Protein AF-A0A8J2LJ62-F1 (afdb_monomer)

pLDDT: mean 84.93, std 7.23, range [43.38, 92.38]

Solvent-accessible surface area (backbone atoms only — not comparable to full-atom values): 8070 Å² total; per-residue (Å²): 114,57,68,67,51,49,54,54,43,38,66,66,48,70,68,32,85,89,56,52,46,40,56,44,37,53,52,51,59,71,72,41,62,69,69,60,31,58,71,46,62,83,57,65,94,42,42,85,41,28,64,56,55,51,48,56,49,40,68,71,67,59,45,60,66,59,58,50,46,51,38,50,46,56,56,73,67,54,74,71,33,58,77,90,35,70,64,50,53,49,53,51,52,54,51,44,51,52,33,48,51,52,39,41,76,68,76,41,72,56,78,85,39,46,70,59,53,52,53,55,52,51,72,28,41,35,73,66,53,45,52,53,50,54,53,63,53,62,79,72,114

Organism: NCBI:txid39272

Radius of gyration: 22.3 Å; Cα contacts (8 Å, |Δi|>4): 87; chains: 1; bounding box: 47×21×65 Å

Mean predicted aligned error: 9.35 Å

Foldseek 3Di:
DVVVVVVVLCVPQVPDPVDQLLRSQVVCLVVDDDPLVVQCVPPDSDSVCSVVSVVSCCVVPVPLVVVLVVLVCQLLPQAADEPVDPPSVVVNVVSLVVSLVSCVVSVHDCVVCVVVSVVSSLVSYDPVVNVVVVVVVVVVD

Structure (mmCIF, N/CA/C/O backbone):
data_AF-A0A8J2LJ62-F1
#
_entry.id   AF-A0A8J2LJ62-F1
#
loop_
_atom_site.group_PDB
_atom_site.id
_atom_site.type_symbol
_atom_site.label_atom_id
_atom_site.label_alt_id
_atom_site.label_comp_id
_atom_site.label_asym_id
_atom_site.label_entity_id
_atom_site.label_seq_id
_atom_site.pdbx_PDB_ins_code
_atom_site.Cartn_x
_atom_site.Cartn_y
_atom_site.Cartn_z
_atom_site.occupancy
_atom_site.B_iso_or_equiv
_atom_site.auth_seq_id
_atom_site.auth_comp_id
_atom_site.auth_asym_id
_atom_site.auth_atom_id
_atom_site.pdbx_PDB_model_num
ATOM 1 N N . GLU A 1 1 ? -0.114 -0.479 7.230 1.00 68.56 1 GLU A N 1
ATOM 2 C CA . GLU A 1 1 ? -0.683 -1.419 8.227 1.00 68.56 1 GLU A CA 1
ATOM 3 C C . GLU A 1 1 ? -2.072 -1.022 8.741 1.00 68.56 1 GLU A C 1
ATOM 5 O O . GLU A 1 1 ? -2.816 -1.910 9.135 1.00 68.56 1 GLU A O 1
ATOM 10 N N . TRP A 1 2 ? -2.465 0.263 8.688 1.00 81.56 2 TRP A N 1
ATOM 11 C CA . TRP A 1 2 ? -3.796 0.721 9.124 1.00 81.56 2 TRP A CA 1
ATOM 12 C C . TRP A 1 2 ? -4.968 -0.021 8.468 1.00 81.56 2 TRP A C 1
ATOM 14 O O . TRP A 1 2 ? -5.829 -0.510 9.184 1.00 81.56 2 TRP A O 1
ATOM 24 N N . LEU A 1 3 ? -4.980 -0.150 7.135 1.00 76.94 3 LEU A N 1
ATOM 25 C CA . LEU A 1 3 ? -6.083 -0.787 6.397 1.00 76.94 3 LEU A CA 1
ATOM 26 C C . LEU A 1 3 ? -6.383 -2.204 6.910 1.00 76.94 3 LEU A C 1
ATOM 28 O O . LEU A 1 3 ? -7.507 -2.497 7.300 1.00 76.94 3 LEU A O 1
ATOM 32 N N . SER A 1 4 ? -5.358 -3.057 7.008 1.00 82.19 4 SER A N 1
ATOM 33 C CA . SER A 1 4 ? -5.515 -4.431 7.500 1.00 82.19 4 SER A CA 1
ATOM 34 C C . SER A 1 4 ? -5.963 -4.486 8.963 1.00 82.19 4 SER A C 1
ATOM 36 O O . SER A 1 4 ? -6.797 -5.316 9.317 1.00 82.19 4 SER A O 1
ATOM 38 N N . PHE A 1 5 ? -5.434 -3.602 9.817 1.00 87.00 5 PHE A N 1
ATOM 39 C CA . PHE A 1 5 ? -5.887 -3.482 11.204 1.00 87.00 5 PHE A CA 1
ATOM 40 C C . PHE A 1 5 ? -7.361 -3.073 11.274 1.00 87.00 5 PHE A C 1
ATOM 42 O O . PHE A 1 5 ? -8.141 -3.712 11.977 1.00 87.00 5 PHE A O 1
ATOM 49 N N . TYR A 1 6 ? -7.736 -2.025 10.544 1.00 86.56 6 TYR A N 1
ATOM 50 C CA . TYR A 1 6 ? -9.070 -1.448 10.572 1.00 86.56 6 TYR A CA 1
ATOM 51 C C . TYR A 1 6 ? -10.113 -2.427 10.028 1.00 86.56 6 TYR A C 1
ATOM 53 O O . TYR A 1 6 ? -11.148 -2.596 10.663 1.00 86.56 6 TYR A O 1
ATOM 61 N N . ASP A 1 7 ? -9.824 -3.156 8.947 1.00 84.38 7 ASP A N 1
ATOM 62 C CA . ASP A 1 7 ? -10.725 -4.188 8.417 1.00 84.38 7 ASP A CA 1
ATOM 63 C C . ASP A 1 7 ? -10.960 -5.319 9.427 1.00 84.38 7 ASP A C 1
ATOM 65 O O . ASP A 1 7 ? -12.105 -5.701 9.697 1.00 84.38 7 ASP A O 1
ATOM 69 N N . LEU A 1 8 ? -9.890 -5.820 10.054 1.00 87.19 8 LEU A N 1
ATOM 70 C CA . LEU A 1 8 ? -9.992 -6.850 11.091 1.00 87.19 8 LEU A CA 1
ATOM 71 C C . LEU A 1 8 ? -10.733 -6.337 12.329 1.00 87.19 8 LEU A C 1
ATOM 73 O O . LEU A 1 8 ? -11.586 -7.038 12.877 1.00 87.19 8 LEU A O 1
ATOM 77 N N . PHE A 1 9 ? -10.438 -5.116 12.771 1.00 90.06 9 PHE A N 1
ATOM 78 C CA . PHE A 1 9 ? -11.117 -4.484 13.897 1.00 90.06 9 PHE A CA 1
ATOM 79 C C . PHE A 1 9 ? -12.601 -4.261 13.589 1.00 90.06 9 PHE A C 1
ATOM 81 O O . PHE A 1 9 ? -13.467 -4.520 14.430 1.00 90.06 9 PHE A O 1
ATOM 88 N N . LYS A 1 10 ? -12.921 -3.843 12.362 1.00 88.19 10 LYS A N 1
ATOM 89 C CA . LYS A 1 10 ? -14.287 -3.596 11.918 1.00 88.19 10 LYS A CA 1
ATOM 90 C C . LYS A 1 10 ? -15.109 -4.881 11.907 1.00 88.19 10 LYS A C 1
ATOM 92 O O . LYS A 1 10 ? -16.217 -4.895 12.442 1.00 88.19 10 LYS A O 1
ATOM 97 N N . ALA A 1 11 ? -14.549 -5.962 11.367 1.00 88.38 11 ALA A N 1
ATOM 98 C CA . ALA A 1 11 ? -15.205 -7.264 11.312 1.00 88.38 11 ALA A CA 1
ATOM 99 C C . ALA A 1 11 ? -15.424 -7.881 12.706 1.00 88.38 11 ALA A C 1
ATOM 101 O O . ALA A 1 11 ? -16.494 -8.425 12.975 1.00 88.38 11 ALA A O 1
ATOM 102 N N . ASN A 1 12 ? -14.437 -7.777 13.603 1.00 88.69 12 ASN A N 1
ATOM 103 C CA . ASN A 1 12 ? -14.467 -8.475 14.894 1.00 88.69 12 ASN A CA 1
ATOM 104 C C . ASN A 1 12 ? -15.104 -7.667 16.036 1.00 88.69 12 ASN A C 1
ATOM 106 O O . ASN A 1 12 ? -15.752 -8.245 16.913 1.00 88.69 12 ASN A O 1
ATOM 110 N N . ILE A 1 13 ? -14.916 -6.344 16.051 1.00 91.38 13 ILE A N 1
ATOM 111 C CA . ILE A 1 13 ? -15.290 -5.473 17.176 1.00 91.38 13 ILE A CA 1
ATOM 112 C C . ILE A 1 13 ? -16.400 -4.500 16.777 1.00 91.38 13 ILE A C 1
ATOM 114 O O . ILE A 1 13 ? -17.446 -4.472 17.425 1.00 91.38 13 ILE A O 1
ATOM 118 N N . HIS A 1 14 ? -16.216 -3.726 15.703 1.00 87.44 14 HIS A N 1
ATOM 119 C CA . HIS A 1 14 ? -17.181 -2.687 15.314 1.00 87.44 14 HIS A CA 1
ATOM 120 C C . HIS A 1 14 ? -18.548 -3.273 14.922 1.00 87.44 14 HIS A C 1
ATOM 122 O O . HIS A 1 14 ? -19.580 -2.836 15.438 1.00 87.44 14 HIS A O 1
ATOM 128 N N . ALA A 1 15 ? -18.552 -4.299 14.060 1.00 88.31 15 ALA A N 1
ATOM 129 C CA . ALA A 1 15 ? -19.756 -4.976 13.570 1.00 88.31 15 ALA A CA 1
ATOM 130 C C . ALA A 1 15 ? -20.417 -5.895 14.615 1.00 88.31 15 ALA A C 1
ATOM 132 O O . ALA A 1 15 ? -21.538 -6.374 14.414 1.00 88.31 15 ALA A O 1
ATOM 133 N N . ASN A 1 16 ? -19.750 -6.143 15.745 1.00 89.88 16 ASN A N 1
ATOM 134 C CA . ASN A 1 16 ? -20.268 -7.007 16.790 1.00 89.88 16 ASN A CA 1
ATOM 135 C C . ASN A 1 16 ? -21.344 -6.283 17.614 1.00 89.88 16 ASN A C 1
ATOM 137 O O . ASN A 1 16 ? -21.053 -5.442 18.465 1.00 89.88 16 ASN A O 1
ATOM 141 N N . LYS A 1 17 ? -22.608 -6.654 17.382 1.00 88.12 17 LYS A N 1
ATOM 142 C CA . LYS A 1 17 ? -23.778 -6.100 18.086 1.00 88.12 17 LYS A CA 1
ATOM 143 C C . LYS A 1 17 ? -23.879 -6.514 19.560 1.00 88.12 17 LYS A C 1
ATOM 145 O O . LYS A 1 17 ? -24.718 -5.973 20.267 1.00 88.12 17 LYS A O 1
ATOM 150 N N . LYS A 1 18 ? -23.072 -7.480 20.018 1.00 90.38 18 LYS A N 1
ATOM 151 C CA . LYS A 1 18 ? -23.050 -7.920 21.424 1.00 90.38 18 LYS A CA 1
ATOM 152 C C . LYS A 1 18 ? -22.178 -7.034 22.316 1.00 90.38 18 LYS A C 1
ATOM 154 O O . LYS A 1 18 ? -22.221 -7.201 23.528 1.00 90.38 18 LYS A O 1
ATOM 159 N N . LEU A 1 19 ? -21.364 -6.156 21.727 1.00 88.88 19 LEU A N 1
ATOM 160 C CA . LEU A 1 19 ? -20.492 -5.242 22.459 1.00 88.88 19 LEU A CA 1
ATOM 161 C C . LEU A 1 19 ? -21.126 -3.857 22.533 1.00 88.88 19 LEU A C 1
ATOM 163 O O . LEU A 1 19 ? -21.561 -3.315 21.515 1.00 88.88 19 LEU A O 1
ATOM 167 N N . GLU A 1 20 ? -21.116 -3.274 23.725 1.00 89.56 20 GLU A N 1
ATOM 168 C CA . GLU A 1 20 ? -21.478 -1.872 23.916 1.00 89.56 20 GLU A CA 1
ATOM 169 C C . GLU A 1 20 ? -20.360 -0.949 23.424 1.00 89.56 20 GLU A C 1
ATOM 171 O O . GLU A 1 20 ? -19.179 -1.310 23.423 1.00 89.56 20 GLU A O 1
ATOM 176 N N . ASP A 1 21 ? -20.708 0.281 23.057 1.00 88.06 21 ASP A N 1
ATOM 177 C CA . ASP A 1 21 ? -19.745 1.244 22.516 1.00 88.06 21 ASP A CA 1
ATOM 178 C C . ASP A 1 21 ? -18.607 1.561 23.500 1.00 88.06 21 ASP A C 1
ATOM 180 O O . ASP A 1 21 ? -17.465 1.755 23.085 1.00 88.06 21 ASP A O 1
ATOM 184 N N . VAL A 1 22 ? -18.867 1.516 24.814 1.00 88.69 22 VAL A N 1
ATOM 185 C CA . VAL A 1 22 ? -17.816 1.701 25.830 1.00 88.69 22 VAL A CA 1
ATOM 186 C C . VAL A 1 22 ? -16.806 0.547 25.817 1.00 88.69 22 VAL A C 1
ATOM 188 O O . VAL A 1 22 ? -15.603 0.775 25.936 1.00 88.69 22 VAL A O 1
ATOM 191 N N . GLN A 1 23 ? -17.277 -0.685 25.593 1.00 88.12 23 GLN A N 1
ATOM 192 C CA . GLN A 1 23 ? -16.423 -1.867 25.480 1.00 88.12 23 GLN A CA 1
ATOM 193 C C . GLN A 1 23 ? -15.612 -1.800 24.186 1.00 88.12 23 GLN A C 1
ATOM 195 O O . GLN A 1 23 ? -14.402 -2.016 24.207 1.00 88.12 23 GLN A O 1
ATOM 200 N N . LYS A 1 24 ? -16.246 -1.425 23.066 1.00 90.62 24 LYS A N 1
ATOM 201 C CA . LYS A 1 24 ? -15.554 -1.225 21.783 1.00 90.62 24 LYS A CA 1
ATOM 202 C C . LYS A 1 24 ? -14.467 -0.157 21.884 1.00 90.62 24 LYS A C 1
ATOM 204 O O . LYS A 1 24 ? -13.382 -0.355 21.347 1.00 90.62 24 LYS A O 1
ATOM 209 N N . LEU A 1 25 ? -14.724 0.941 22.598 1.00 88.25 25 LEU A N 1
ATOM 210 C CA . LEU A 1 25 ? -13.738 1.997 22.830 1.00 88.25 25 LEU A CA 1
ATOM 211 C C . LEU A 1 25 ? -12.571 1.516 23.697 1.00 88.25 25 LEU A C 1
ATOM 213 O O . LEU A 1 25 ? -11.418 1.817 23.391 1.00 88.25 25 LEU A O 1
ATOM 217 N N . GLN A 1 26 ? -12.842 0.734 24.744 1.00 89.31 26 GLN A N 1
ATOM 218 C CA . GLN A 1 26 ? -11.786 0.132 25.556 1.00 89.31 26 GLN A CA 1
ATOM 219 C C . GLN A 1 26 ? -10.898 -0.803 24.718 1.00 89.31 26 GLN A C 1
ATOM 221 O O . GLN A 1 26 ? -9.674 -0.711 24.804 1.00 89.31 26 GLN A O 1
ATOM 226 N N . TYR A 1 27 ? -11.500 -1.642 23.867 1.00 90.19 27 TYR A N 1
ATOM 227 C CA . TYR A 1 27 ? -10.765 -2.487 22.920 1.00 90.19 27 TYR A CA 1
ATOM 228 C C . TYR A 1 27 ? -9.976 -1.671 21.894 1.00 90.19 27 TYR A C 1
ATOM 230 O O . TYR A 1 27 ? -8.838 -2.015 21.583 1.00 90.19 27 TYR A O 1
ATOM 238 N N . LEU A 1 28 ? -10.545 -0.583 21.372 1.00 89.69 28 LEU A N 1
ATOM 239 C CA . LEU A 1 28 ? -9.857 0.287 20.421 1.00 89.69 28 LEU A CA 1
ATOM 240 C C . LEU A 1 28 ? -8.590 0.879 21.047 1.00 89.69 28 LEU A C 1
ATOM 242 O O . LEU A 1 28 ? -7.514 0.758 20.468 1.00 89.69 28 LEU A O 1
ATOM 246 N N . LYS A 1 29 ? -8.696 1.446 22.258 1.00 88.81 29 LYS A N 1
ATOM 247 C CA . LYS A 1 29 ? -7.553 2.036 22.973 1.00 88.81 29 LYS A CA 1
ATOM 248 C C . LYS A 1 29 ? -6.485 1.005 23.338 1.00 88.81 29 LYS A C 1
ATOM 250 O O . LYS A 1 29 ? -5.312 1.347 23.300 1.00 88.81 29 LYS A O 1
ATOM 255 N N . SER A 1 30 ? -6.861 -0.233 23.668 1.00 89.25 30 SER A N 1
ATOM 256 C CA . SER A 1 30 ? -5.889 -1.292 23.983 1.00 89.25 30 SER A CA 1
ATOM 257 C C . SER A 1 30 ? -5.210 -1.892 22.749 1.00 89.25 30 SER A C 1
ATOM 259 O O . SER A 1 30 ? -4.129 -2.471 22.865 1.00 89.25 30 SER A O 1
ATOM 261 N N . SER A 1 31 ? -5.831 -1.762 21.574 1.00 89.12 31 SER A N 1
ATOM 262 C CA . SER A 1 31 ? -5.316 -2.323 20.321 1.00 89.12 31 SER A CA 1
ATOM 263 C C . SER A 1 31 ? -4.369 -1.378 19.577 1.00 89.12 31 SER A C 1
ATOM 265 O O . SER A 1 31 ? -3.586 -1.833 18.744 1.00 89.12 31 SER A O 1
ATOM 267 N N . VAL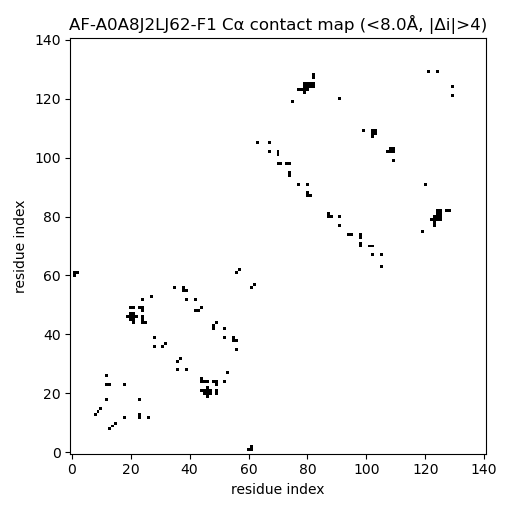 A 1 32 ? -4.415 -0.075 19.868 1.00 88.50 32 VAL A N 1
ATOM 268 C CA . VAL A 1 32 ? -3.510 0.923 19.284 1.00 88.50 32 VAL A CA 1
ATOM 269 C C . VAL A 1 32 ? -2.292 1.165 20.178 1.00 88.50 32 VAL A C 1
ATOM 271 O O . VAL A 1 32 ? -2.369 1.047 21.397 1.00 88.50 32 VAL A O 1
ATOM 274 N N . LYS A 1 33 ? -1.149 1.513 19.577 1.00 86.75 33 LYS A N 1
ATOM 275 C CA . LYS A 1 33 ? 0.103 1.818 20.290 1.00 86.75 33 LYS A CA 1
ATOM 276 C C . LYS A 1 33 ? 0.791 3.041 19.693 1.00 86.75 33 LYS A C 1
ATOM 278 O O . LYS A 1 33 ? 0.586 3.371 18.524 1.00 86.75 33 LYS A O 1
ATOM 283 N N . GLY A 1 34 ? 1.644 3.693 20.481 1.00 87.62 34 GLY A N 1
ATOM 284 C CA . GLY A 1 34 ? 2.518 4.761 19.993 1.00 87.62 34 GLY A CA 1
ATOM 285 C C . GLY A 1 34 ? 1.757 6.052 19.687 1.00 87.62 34 GLY A C 1
ATOM 286 O O . GLY A 1 34 ? 1.139 6.635 20.574 1.00 87.62 34 GLY A O 1
ATOM 287 N N . GLU A 1 35 ? 1.827 6.543 18.449 1.00 84.94 35 GLU A N 1
ATOM 288 C CA . GLU A 1 35 ? 1.167 7.799 18.057 1.00 84.94 35 GLU A CA 1
ATOM 289 C C . GLU A 1 35 ? -0.365 7.702 18.124 1.00 84.94 35 GLU A C 1
ATOM 291 O O . GLU A 1 35 ? -1.013 8.600 18.658 1.00 84.94 35 GLU A O 1
ATOM 296 N N . ALA A 1 36 ? -0.936 6.582 17.673 1.00 85.19 36 ALA A N 1
ATOM 297 C CA . ALA A 1 36 ? -2.378 6.346 17.713 1.00 85.19 36 ALA A CA 1
ATOM 298 C C . ALA A 1 36 ? -2.919 6.310 19.155 1.00 85.19 36 ALA A C 1
ATOM 300 O O . ALA A 1 36 ? -3.984 6.848 19.443 1.00 85.19 36 ALA A O 1
ATOM 301 N N . GLU A 1 37 ? -2.154 5.743 20.090 1.00 88.44 37 GLU A N 1
ATOM 302 C CA . GLU A 1 37 ? -2.488 5.755 21.519 1.00 88.44 37 GLU A CA 1
ATOM 303 C C . GLU A 1 37 ? -2.460 7.179 22.093 1.00 88.44 37 GLU A C 1
ATOM 305 O O . GLU A 1 37 ? -3.378 7.579 22.812 1.00 88.44 37 GLU A O 1
ATOM 310 N N . LYS A 1 38 ? -1.449 7.980 21.727 1.00 86.88 38 LYS A N 1
ATOM 311 C CA . LYS A 1 38 ? -1.366 9.394 22.127 1.00 86.88 38 LYS A CA 1
ATOM 312 C C . LYS A 1 38 ? -2.547 10.204 21.595 1.00 86.88 38 LYS A C 1
ATOM 314 O O . LYS A 1 38 ? -3.092 11.007 22.349 1.00 86.88 38 LYS A O 1
ATOM 319 N N . LEU A 1 39 ? -2.981 9.969 20.357 1.00 85.50 39 LEU A N 1
ATOM 320 C CA . LEU A 1 39 ? -4.159 10.624 19.770 1.00 85.50 39 LEU A CA 1
ATOM 321 C C . LEU A 1 39 ? -5.442 10.334 20.557 1.00 85.50 39 LEU A C 1
ATOM 323 O O . LEU A 1 39 ? -6.256 11.229 20.758 1.00 85.50 39 LEU A O 1
ATOM 327 N N . LEU A 1 40 ? -5.597 9.109 21.064 1.00 87.62 40 LEU A N 1
ATOM 328 C CA . LEU A 1 40 ? -6.759 8.717 21.866 1.00 87.62 40 LEU A CA 1
ATOM 329 C C . LEU A 1 40 ? -6.603 8.998 23.365 1.00 87.62 40 LEU A C 1
ATOM 331 O O . LEU A 1 40 ? -7.538 8.754 24.134 1.00 87.62 40 LEU A O 1
ATOM 335 N N . SER A 1 41 ? -5.442 9.477 23.817 1.00 82.62 41 SER A N 1
ATOM 336 C CA . SER A 1 41 ? -5.169 9.697 25.243 1.00 82.62 41 SER A CA 1
ATOM 337 C C . SER A 1 41 ? -6.106 10.741 25.861 1.00 82.62 41 SER A C 1
ATOM 339 O O . SER A 1 41 ? -6.546 10.568 26.996 1.00 82.62 41 SER A O 1
ATOM 341 N N . THR A 1 42 ? -6.488 11.758 25.086 1.00 77.25 42 THR A N 1
ATOM 342 C CA . THR A 1 42 ? -7.413 12.831 25.480 1.00 77.25 42 THR A CA 1
ATOM 343 C C . THR A 1 42 ? -8.881 12.402 25.439 1.00 77.25 42 THR A C 1
ATOM 345 O O . THR A 1 42 ? -9.731 13.054 26.044 1.00 77.25 42 THR A O 1
ATOM 348 N N . VAL A 1 43 ? -9.193 11.287 24.769 1.00 82.19 43 VAL A N 1
ATOM 349 C CA . VAL A 1 43 ? -10.558 10.771 24.655 1.00 82.19 43 VAL A CA 1
ATOM 350 C C . VAL A 1 43 ? -10.914 9.966 25.902 1.00 82.19 43 VAL A C 1
ATOM 352 O O . VAL A 1 43 ? -10.337 8.904 26.173 1.00 82.19 43 VAL A O 1
ATOM 355 N N . GLN A 1 44 ? -11.895 10.457 26.659 1.00 80.12 44 GLN A N 1
ATOM 356 C CA . GLN A 1 44 ? -12.445 9.747 27.812 1.00 80.12 44 GLN A CA 1
ATOM 357 C C . GLN A 1 44 ? -13.192 8.485 27.366 1.00 80.12 44 GLN A C 1
ATOM 359 O O . GLN A 1 44 ? -13.904 8.508 26.359 1.00 80.12 44 GLN A O 1
ATOM 364 N N . VAL A 1 45 ? -13.048 7.397 28.132 1.00 76.62 45 VAL A N 1
ATOM 365 C CA . VAL A 1 45 ? -13.689 6.101 27.855 1.00 76.62 45 VAL A CA 1
ATOM 366 C C . VAL A 1 45 ? -15.169 6.166 28.237 1.00 76.62 45 VAL A C 1
ATOM 368 O O . VAL A 1 45 ? -15.590 5.684 29.282 1.00 76.62 45 VAL A O 1
ATOM 371 N N . ILE A 1 46 ? -15.947 6.826 27.386 1.00 82.50 46 ILE A N 1
ATOM 372 C CA . ILE A 1 46 ? -17.398 6.978 27.489 1.00 82.50 46 ILE A CA 1
ATOM 373 C C . ILE A 1 46 ? -17.979 6.460 26.174 1.00 82.50 46 ILE A C 1
ATOM 375 O O . ILE A 1 46 ? -17.440 6.767 25.113 1.00 82.50 46 ILE A O 1
ATOM 379 N N . GLY A 1 47 ? -19.059 5.673 26.223 1.00 75.12 47 GLY A N 1
ATOM 380 C CA . GLY A 1 47 ? -19.623 5.024 25.030 1.00 75.12 47 GLY A CA 1
ATOM 381 C C . GLY A 1 47 ? -19.958 6.008 23.903 1.00 75.12 47 GLY A C 1
ATOM 382 O O . GLY A 1 47 ? -19.695 5.721 22.741 1.00 75.12 47 GLY A O 1
ATOM 383 N N . THR A 1 48 ? -20.404 7.220 24.246 1.00 84.44 48 THR A N 1
ATOM 384 C CA . THR A 1 48 ? -20.685 8.304 23.287 1.00 84.44 48 THR A CA 1
ATOM 385 C C . THR A 1 48 ? -19.463 8.750 22.486 1.00 84.44 48 THR A C 1
ATOM 387 O O . THR A 1 48 ? -19.614 9.253 21.380 1.00 84.44 48 THR A O 1
ATOM 390 N N . ASN A 1 49 ? -18.257 8.563 23.027 1.00 86.75 49 ASN A N 1
ATOM 391 C CA . ASN A 1 49 ? -17.008 8.990 22.403 1.00 86.75 49 ASN A CA 1
ATOM 392 C C . ASN A 1 49 ? -16.407 7.914 21.494 1.00 86.75 49 ASN A C 1
ATOM 394 O O . ASN A 1 49 ? -15.367 8.158 20.887 1.00 86.75 49 ASN A O 1
ATOM 398 N N . TYR A 1 50 ? -17.011 6.724 21.403 1.00 88.31 50 TYR A N 1
ATOM 399 C CA . TYR A 1 50 ? -16.499 5.658 20.546 1.00 88.31 50 TYR A CA 1
ATOM 400 C C . TYR A 1 50 ? -16.445 6.085 19.076 1.00 88.31 50 TYR A C 1
ATOM 402 O O . TYR A 1 50 ? -15.407 5.926 18.434 1.00 88.31 50 TYR A O 1
ATOM 410 N N . SER A 1 51 ? -17.531 6.672 18.564 1.00 86.44 51 SER A N 1
ATOM 411 C CA . SER A 1 51 ? -17.588 7.174 17.188 1.00 86.44 51 SER A CA 1
ATOM 412 C C . SER A 1 51 ? -16.537 8.255 16.944 1.00 86.44 51 SER A C 1
ATOM 414 O O . SER A 1 51 ? -15.812 8.183 15.959 1.00 86.44 51 SER A O 1
ATOM 416 N N . THR A 1 52 ? -16.384 9.198 17.876 1.00 88.31 52 THR A N 1
ATOM 417 C CA . THR A 1 52 ? -15.366 10.255 17.803 1.00 88.31 52 THR A CA 1
ATOM 418 C C . THR A 1 52 ? -13.947 9.691 17.820 1.00 88.31 52 THR A C 1
ATOM 420 O O . THR A 1 52 ? -13.116 10.105 17.020 1.00 88.31 52 THR A O 1
ATOM 423 N N . ALA A 1 53 ? -13.654 8.727 18.697 1.00 88.25 53 ALA A N 1
ATOM 424 C CA . ALA A 1 53 ? -12.346 8.079 18.762 1.00 88.25 53 ALA A CA 1
ATOM 425 C C . ALA A 1 53 ? -11.999 7.369 17.450 1.00 88.25 53 ALA A C 1
ATOM 427 O O . ALA A 1 53 ? -10.874 7.481 16.968 1.00 88.25 53 ALA A O 1
ATOM 428 N N . LEU A 1 54 ? -12.967 6.648 16.877 1.00 88.31 54 LEU A N 1
ATOM 429 C CA . LEU A 1 54 ? -12.780 5.953 15.610 1.00 88.31 54 LEU A CA 1
ATOM 430 C C . LEU A 1 54 ? -12.557 6.956 14.473 1.00 88.31 54 LEU A C 1
ATOM 432 O O . LEU A 1 54 ? -11.587 6.811 13.737 1.00 88.31 54 LEU A O 1
ATOM 436 N N . GLN A 1 55 ? -13.365 8.018 14.409 1.00 86.50 55 GLN A N 1
ATOM 437 C CA . GLN A 1 55 ? -13.231 9.081 13.414 1.00 86.50 55 GLN A CA 1
ATOM 438 C C . GLN A 1 55 ? -11.865 9.778 13.481 1.00 86.50 55 GLN A C 1
ATOM 440 O O . GLN A 1 55 ? -11.249 9.991 12.446 1.00 86.50 55 GLN A O 1
ATOM 445 N N . ILE A 1 56 ? -11.344 10.081 14.676 1.00 87.75 56 ILE A N 1
ATOM 446 C CA . ILE A 1 56 ? -10.005 10.683 14.834 1.00 87.75 56 ILE A CA 1
ATOM 447 C C . ILE A 1 56 ? -8.924 9.797 14.200 1.00 87.75 56 ILE A C 1
ATOM 449 O O . ILE A 1 56 ? -8.000 10.296 13.555 1.00 87.75 56 ILE A O 1
ATOM 453 N N . LEU A 1 57 ? -9.018 8.477 14.384 1.00 87.50 57 LEU A N 1
ATOM 454 C CA . LEU A 1 57 ? -8.061 7.555 13.780 1.00 87.50 57 LEU A CA 1
ATOM 455 C C . LEU A 1 57 ? -8.265 7.426 12.268 1.00 87.50 57 LEU A C 1
ATOM 457 O O . LEU A 1 57 ? -7.282 7.383 11.536 1.00 87.50 57 LEU A O 1
ATOM 461 N N . GLU A 1 58 ? -9.511 7.379 11.797 1.00 85.19 58 GLU A N 1
ATOM 462 C CA . GLU A 1 58 ? -9.829 7.357 10.366 1.00 85.19 58 GLU A CA 1
ATOM 463 C C . GLU A 1 58 ? -9.311 8.623 9.672 1.00 85.19 58 GLU A C 1
ATOM 465 O O . GLU A 1 58 ? -8.617 8.536 8.668 1.00 85.19 58 GLU A O 1
ATOM 470 N N . GLU A 1 59 ? -9.525 9.807 10.238 1.00 82.06 59 GLU A N 1
ATOM 471 C CA . GLU A 1 59 ? -9.007 11.061 9.681 1.00 82.06 59 GLU A CA 1
ATOM 472 C C . GLU A 1 59 ? -7.476 11.082 9.618 1.00 82.06 59 GLU A C 1
ATOM 474 O O . GLU A 1 59 ? -6.895 11.594 8.659 1.00 82.06 59 GLU A O 1
ATOM 479 N N . ARG A 1 60 ? -6.804 10.505 10.622 1.00 82.00 60 ARG A N 1
ATOM 480 C CA . ARG A 1 60 ? -5.339 10.460 10.667 1.00 82.00 60 ARG A CA 1
ATOM 481 C C . ARG A 1 60 ? -4.739 9.410 9.735 1.00 82.00 60 ARG A C 1
ATOM 483 O O . ARG A 1 60 ? -3.708 9.675 9.124 1.00 82.00 60 ARG A O 1
ATOM 490 N N . TYR A 1 61 ? -5.325 8.217 9.679 1.00 79.56 61 TYR A N 1
ATOM 491 C CA . TYR A 1 61 ? -4.703 7.032 9.080 1.00 79.56 61 TYR A CA 1
ATOM 492 C C . TYR A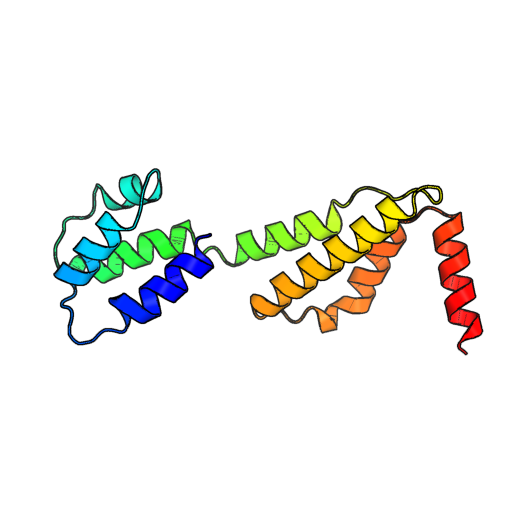 1 61 ? -5.433 6.499 7.842 1.00 79.56 61 TYR A C 1
ATOM 494 O O . TYR A 1 61 ? -4.856 5.730 7.073 1.00 79.56 61 TYR A O 1
ATOM 502 N N . GLN A 1 62 ? -6.672 6.926 7.610 1.00 76.94 62 GLN A N 1
ATOM 503 C CA . GLN A 1 62 ? -7.476 6.618 6.427 1.00 76.94 62 GLN A CA 1
ATOM 504 C C . GLN A 1 62 ? -7.497 7.797 5.445 1.00 76.94 62 GLN A C 1
ATOM 506 O O . GLN A 1 62 ? -8.499 8.074 4.786 1.00 76.94 62 GLN A O 1
ATOM 511 N N . ASN A 1 63 ? -6.362 8.486 5.295 1.00 77.56 63 ASN A N 1
ATOM 512 C CA . ASN A 1 63 ? -6.182 9.463 4.230 1.00 77.56 63 ASN A CA 1
ATOM 513 C C . ASN A 1 63 ? -5.961 8.735 2.896 1.00 77.56 63 ASN A C 1
ATOM 515 O O . ASN A 1 63 ? -4.842 8.620 2.397 1.00 77.56 63 ASN A O 1
ATOM 519 N N . GLU A 1 64 ? -7.044 8.220 2.309 1.00 73.75 64 GLU A N 1
ATOM 520 C CA . GLU A 1 64 ? -7.012 7.500 1.030 1.00 73.75 64 GLU A CA 1
ATOM 521 C C . GLU A 1 64 ? -6.280 8.284 -0.064 1.00 73.75 64 GLU A C 1
ATOM 523 O O . GLU A 1 64 ? -5.618 7.691 -0.913 1.00 73.75 64 GLU A O 1
ATOM 528 N N . ARG A 1 65 ? -6.368 9.620 -0.045 1.00 79.25 65 ARG A N 1
ATOM 529 C CA . ARG A 1 65 ? -5.669 10.474 -1.009 1.00 79.25 65 ARG A CA 1
ATOM 530 C C . ARG A 1 65 ? -4.155 10.369 -0.857 1.00 79.25 65 ARG A C 1
ATOM 532 O O . ARG A 1 65 ? -3.465 10.265 -1.863 1.00 79.25 65 ARG A O 1
ATOM 539 N N . GLU A 1 66 ? -3.652 10.400 0.368 1.00 82.38 66 GLU A N 1
ATOM 540 C CA . GLU A 1 66 ? -2.221 10.284 0.651 1.00 82.38 66 GLU A CA 1
ATOM 541 C C . GLU A 1 66 ? -1.696 8.894 0.297 1.00 82.38 66 GLU A C 1
ATOM 543 O O . GLU A 1 66 ? -0.692 8.792 -0.399 1.00 82.38 66 GLU A O 1
ATOM 548 N N . ILE A 1 67 ? -2.442 7.837 0.631 1.00 83.06 67 ILE A N 1
ATOM 549 C CA . ILE A 1 67 ? -2.095 6.459 0.251 1.00 83.06 67 ILE A CA 1
ATOM 550 C C . ILE A 1 67 ? -2.019 6.326 -1.279 1.00 83.06 67 ILE A C 1
ATOM 552 O O . ILE A 1 67 ? -1.054 5.790 -1.826 1.00 83.06 67 ILE A O 1
ATOM 556 N N . VAL A 1 68 ? -3.013 6.859 -1.996 1.00 86.69 68 VAL A N 1
ATOM 557 C CA . VAL A 1 68 ? -3.010 6.890 -3.466 1.00 86.69 68 VAL A CA 1
ATOM 558 C C . VAL A 1 68 ? -1.811 7.680 -3.993 1.00 86.69 68 VAL A C 1
ATOM 560 O O . VAL A 1 68 ? -1.138 7.226 -4.918 1.00 86.69 68 VAL A O 1
ATOM 563 N N . PHE A 1 69 ? -1.520 8.846 -3.416 1.00 88.75 69 PHE A N 1
ATOM 564 C CA . PHE A 1 69 ? -0.407 9.690 -3.846 1.00 88.75 69 PHE A CA 1
ATOM 565 C C . PHE A 1 69 ? 0.950 9.048 -3.579 1.00 88.75 69 PHE A C 1
ATOM 567 O O . PHE A 1 69 ? 1.838 9.202 -4.409 1.00 88.75 69 PHE A O 1
ATOM 574 N N . ASP A 1 70 ? 1.106 8.276 -2.510 1.00 89.38 70 ASP A N 1
ATOM 575 C CA . ASP A 1 70 ? 2.325 7.515 -2.246 1.00 89.38 70 ASP A CA 1
ATOM 576 C C . ASP A 1 70 ? 2.547 6.416 -3.288 1.00 89.38 70 ASP A C 1
ATOM 578 O O . ASP A 1 70 ? 3.661 6.268 -3.799 1.00 89.38 70 ASP A O 1
ATOM 582 N N . HIS A 1 71 ? 1.494 5.692 -3.680 1.00 90.12 71 HIS A N 1
ATOM 583 C CA . HIS A 1 71 ? 1.583 4.718 -4.772 1.00 90.12 71 HIS A CA 1
ATOM 584 C C . HIS A 1 71 ? 1.907 5.384 -6.114 1.00 90.12 71 HIS A C 1
ATOM 586 O O . HIS A 1 71 ? 2.779 4.905 -6.839 1.00 90.12 71 HIS A O 1
ATOM 592 N N . ILE A 1 72 ? 1.268 6.516 -6.430 1.00 90.19 72 ILE A N 1
ATOM 593 C CA . ILE A 1 72 ? 1.561 7.288 -7.648 1.00 90.19 72 ILE A CA 1
ATOM 594 C C . ILE A 1 72 ? 2.995 7.814 -7.615 1.00 90.19 72 ILE A C 1
ATOM 596 O O . ILE A 1 72 ? 3.716 7.680 -8.599 1.00 90.19 72 ILE A O 1
ATOM 600 N N . LYS A 1 73 ? 3.437 8.377 -6.487 1.00 91.75 73 LYS A N 1
ATOM 601 C CA . LYS A 1 73 ? 4.800 8.875 -6.297 1.00 91.75 73 LYS A CA 1
ATOM 602 C C . LYS A 1 73 ? 5.800 7.752 -6.524 1.00 91.75 73 LYS A C 1
ATOM 604 O O . LYS A 1 73 ? 6.683 7.911 -7.358 1.00 91.75 73 LYS A O 1
ATOM 609 N N . ARG A 1 74 ? 5.615 6.599 -5.872 1.00 91.56 74 ARG A N 1
ATOM 610 C CA . ARG A 1 74 ? 6.463 5.414 -6.061 1.00 91.56 74 ARG A CA 1
ATOM 611 C C . ARG A 1 74 ? 6.516 4.980 -7.525 1.00 91.56 74 ARG A C 1
ATOM 613 O O . ARG A 1 74 ? 7.600 4.656 -7.992 1.00 91.56 74 ARG A O 1
ATOM 620 N N . LEU A 1 75 ? 5.392 5.023 -8.242 1.00 91.25 75 LEU A N 1
ATOM 621 C CA . LEU A 1 75 ? 5.305 4.695 -9.667 1.00 91.25 75 LEU A CA 1
ATOM 622 C C . LEU A 1 75 ? 6.125 5.659 -10.546 1.00 91.25 75 LEU A C 1
ATOM 624 O O . LEU A 1 75 ? 6.870 5.203 -11.413 1.00 91.25 75 LEU A O 1
ATOM 628 N N . VAL A 1 76 ? 6.018 6.977 -10.333 1.00 90.75 76 VAL A N 1
ATOM 629 C CA . VAL A 1 76 ? 6.691 7.990 -11.178 1.00 90.75 76 VAL A CA 1
ATOM 630 C C . VAL A 1 76 ? 8.153 8.237 -10.800 1.00 90.75 76 VAL A C 1
ATOM 632 O O . VAL A 1 76 ? 8.961 8.604 -11.658 1.00 90.75 76 VAL A O 1
ATOM 635 N N . THR A 1 77 ? 8.534 8.012 -9.540 1.00 91.88 77 THR A N 1
ATOM 636 C CA . THR A 1 77 ? 9.909 8.214 -9.052 1.00 91.88 77 THR A CA 1
ATOM 637 C C . THR A 1 77 ? 10.785 6.968 -9.163 1.00 91.88 77 THR A C 1
ATOM 639 O O . THR A 1 77 ? 11.869 6.946 -8.583 1.00 91.88 77 THR A O 1
ATOM 642 N N . GLN A 1 78 ? 10.351 5.932 -9.889 1.00 91.69 78 GLN A N 1
ATOM 643 C CA . GLN A 1 78 ? 11.195 4.765 -10.159 1.00 91.69 78 GLN A CA 1
ATOM 644 C C . GLN A 1 78 ? 12.512 5.190 -10.835 1.00 91.69 78 GLN A C 1
ATOM 646 O O . GLN A 1 78 ? 12.505 6.141 -11.635 1.00 91.69 78 GLN A O 1
ATOM 651 N N . PRO A 1 79 ? 13.638 4.533 -10.504 1.00 87.62 79 PRO A N 1
ATOM 652 C CA . PRO A 1 79 ? 14.929 4.838 -11.103 1.00 87.62 79 PRO A CA 1
ATOM 653 C C . PRO A 1 79 ? 14.937 4.481 -12.591 1.00 87.62 79 PRO A C 1
ATOM 655 O O . PRO A 1 79 ? 14.202 3.599 -13.036 1.00 87.62 79 PRO A O 1
ATOM 658 N N . ASN A 1 80 ? 15.789 5.163 -13.355 1.00 87.56 80 ASN A N 1
ATOM 659 C CA . ASN A 1 80 ? 16.023 4.791 -14.745 1.00 87.56 80 ASN A CA 1
ATOM 660 C C . ASN A 1 80 ? 16.748 3.442 -14.797 1.00 87.56 80 ASN A C 1
ATOM 662 O O . ASN A 1 80 ? 17.621 3.156 -13.973 1.00 87.56 80 ASN A O 1
ATOM 666 N N . VAL A 1 81 ? 16.373 2.626 -15.771 1.00 86.19 81 VAL A N 1
ATOM 667 C CA . VAL A 1 81 ? 16.932 1.306 -16.008 1.00 86.19 81 VAL A CA 1
ATOM 668 C C . VAL A 1 81 ? 17.863 1.376 -17.208 1.00 86.19 81 VAL A C 1
ATOM 670 O O . VAL A 1 81 ? 17.475 1.846 -18.274 1.00 86.19 81 VAL A O 1
ATOM 673 N N . ASN A 1 82 ? 19.085 0.885 -17.017 1.00 76.00 82 ASN A N 1
ATOM 674 C CA . ASN A 1 82 ? 20.061 0.712 -18.087 1.00 76.00 82 ASN A CA 1
ATOM 675 C C .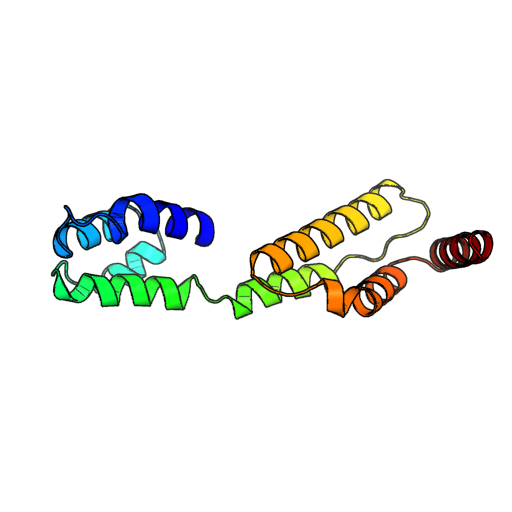 ASN A 1 82 ? 19.985 -0.730 -18.618 1.00 76.00 82 ASN A C 1
ATOM 677 O O . ASN A 1 82 ? 19.811 -1.664 -17.825 1.00 76.00 82 ASN A O 1
ATOM 681 N N . ALA A 1 83 ? 20.169 -0.901 -19.930 1.00 64.06 83 ALA A N 1
ATOM 682 C CA . ALA A 1 83 ? 20.025 -2.165 -20.662 1.00 64.06 83 ALA A CA 1
ATOM 683 C C . ALA A 1 83 ? 20.808 -3.359 -20.078 1.00 64.06 83 ALA A C 1
ATOM 685 O O . ALA A 1 83 ? 20.361 -4.499 -20.187 1.00 64.06 83 ALA A O 1
ATOM 686 N N . ASP A 1 84 ? 21.934 -3.118 -19.399 1.00 66.12 84 ASP A N 1
ATOM 687 C CA . ASP A 1 84 ? 22.822 -4.180 -18.903 1.00 66.12 84 ASP A CA 1
ATOM 688 C C . ASP A 1 84 ? 22.298 -4.927 -17.660 1.00 66.12 84 ASP A C 1
ATOM 690 O O . ASP A 1 84 ? 22.897 -5.910 -17.219 1.00 66.12 84 ASP A O 1
ATOM 694 N N . SER A 1 85 ? 21.178 -4.493 -17.069 1.00 79.12 85 SER A N 1
ATOM 695 C CA . SER A 1 85 ? 20.636 -5.093 -15.846 1.00 79.12 85 SER A CA 1
ATOM 696 C C . SER A 1 85 ? 19.223 -5.638 -16.051 1.00 79.12 85 SER A C 1
ATOM 698 O O . SER A 1 85 ? 18.221 -4.994 -15.733 1.00 79.12 85 SER A O 1
ATOM 700 N N . ALA A 1 86 ? 19.135 -6.901 -16.481 1.00 82.94 86 ALA A N 1
ATOM 701 C CA . ALA A 1 86 ? 17.873 -7.653 -16.528 1.00 82.94 86 ALA A CA 1
ATOM 702 C C . ALA A 1 86 ? 17.138 -7.665 -15.171 1.00 82.94 86 ALA A C 1
ATOM 704 O O . ALA A 1 86 ? 15.909 -7.717 -15.116 1.00 82.94 86 ALA A O 1
ATOM 705 N N . LYS A 1 87 ? 17.892 -7.587 -14.067 1.00 86.50 87 LYS A N 1
ATOM 706 C CA . LYS A 1 87 ? 17.341 -7.437 -12.718 1.00 86.50 87 LYS A CA 1
ATOM 707 C C . LYS A 1 87 ? 16.605 -6.105 -12.559 1.00 86.50 87 LYS A C 1
ATOM 709 O O . LYS A 1 87 ? 15.470 -6.103 -12.108 1.00 86.50 87 LYS A O 1
ATOM 714 N N . SER A 1 88 ? 17.210 -5.000 -12.988 1.00 85.75 88 SER A N 1
ATOM 715 C CA . SER A 1 88 ? 16.604 -3.666 -12.907 1.00 85.75 88 SER A CA 1
ATOM 716 C C . SER A 1 88 ? 15.337 -3.547 -13.760 1.00 85.75 88 SER A C 1
ATOM 718 O O . SER A 1 88 ? 14.384 -2.902 -13.335 1.00 85.75 88 SER A O 1
ATOM 720 N N . LEU A 1 89 ? 15.291 -4.210 -14.922 1.00 86.00 89 LEU A N 1
ATOM 721 C CA . LEU A 1 89 ? 14.075 -4.288 -15.743 1.00 86.00 89 LEU A CA 1
ATOM 722 C C . LEU A 1 89 ? 12.955 -5.048 -15.027 1.00 86.00 89 LEU A C 1
ATOM 724 O O . LEU A 1 89 ? 11.808 -4.605 -15.028 1.00 86.00 89 LEU A O 1
ATOM 728 N N . ARG A 1 90 ? 13.282 -6.175 -14.387 1.00 88.12 90 ARG A N 1
ATOM 729 C CA . ARG A 1 90 ? 12.308 -6.943 -13.603 1.00 88.12 90 ARG A CA 1
ATOM 730 C C . ARG A 1 90 ? 11.794 -6.138 -12.412 1.00 88.12 90 ARG A C 1
ATOM 732 O O . ARG A 1 90 ? 10.587 -6.050 -12.231 1.00 88.12 90 ARG A O 1
ATOM 739 N N . ASP A 1 91 ? 12.687 -5.479 -11.678 1.00 89.75 91 ASP A N 1
ATOM 740 C CA . ASP A 1 91 ? 12.328 -4.650 -10.524 1.00 89.75 91 ASP A CA 1
ATOM 741 C C . ASP A 1 91 ? 11.396 -3.482 -10.919 1.00 89.75 91 ASP A C 1
ATOM 743 O O . ASP A 1 91 ? 10.467 -3.154 -10.172 1.00 89.75 91 ASP A O 1
ATOM 747 N N . LEU A 1 92 ? 11.604 -2.885 -12.104 1.00 90.38 92 LEU A N 1
ATOM 748 C CA . LEU A 1 92 ? 10.728 -1.856 -12.682 1.00 90.38 92 LEU A CA 1
ATOM 749 C C . LEU A 1 92 ? 9.323 -2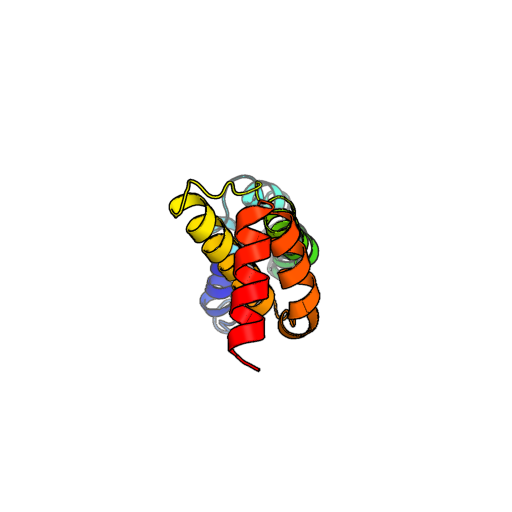.412 -12.961 1.00 90.38 92 LEU A C 1
ATOM 751 O O . LEU A 1 92 ? 8.323 -1.808 -12.5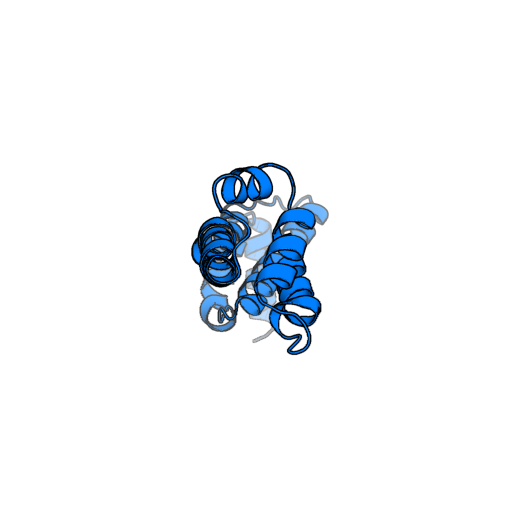69 1.00 90.38 92 LEU A O 1
ATOM 755 N N . VAL A 1 93 ? 9.227 -3.576 -13.610 1.00 89.75 93 VAL A N 1
ATOM 756 C CA . VAL A 1 93 ? 7.939 -4.222 -13.921 1.00 89.75 93 VAL A CA 1
ATOM 757 C C . VAL A 1 93 ? 7.210 -4.644 -12.646 1.00 89.75 93 VAL A C 1
ATOM 759 O O . VAL A 1 93 ? 6.015 -4.371 -12.502 1.00 89.75 93 VAL A O 1
ATOM 762 N N . ASP A 1 94 ? 7.920 -5.251 -11.699 1.00 91.81 94 ASP A N 1
ATOM 763 C CA . ASP A 1 94 ? 7.358 -5.721 -10.435 1.00 91.81 94 ASP A CA 1
ATOM 764 C C . ASP A 1 94 ? 6.831 -4.548 -9.604 1.00 91.81 94 ASP A C 1
ATOM 766 O O . ASP A 1 94 ? 5.700 -4.579 -9.115 1.00 91.81 94 ASP A O 1
ATOM 770 N N . THR A 1 95 ? 7.609 -3.468 -9.487 1.00 92.00 95 THR A N 1
ATOM 771 C CA . THR A 1 95 ? 7.196 -2.269 -8.743 1.00 92.00 95 THR A CA 1
ATOM 772 C C . THR A 1 95 ? 5.997 -1.585 -9.395 1.00 92.00 95 THR A C 1
ATOM 774 O O . THR A 1 95 ? 5.066 -1.175 -8.696 1.00 92.00 95 THR A O 1
ATOM 777 N N . THR A 1 96 ? 5.982 -1.499 -10.724 1.00 92.38 96 THR A N 1
ATOM 778 C CA . THR A 1 96 ? 4.857 -0.947 -11.492 1.00 92.38 96 THR A CA 1
ATOM 779 C C . THR A 1 96 ? 3.590 -1.766 -11.267 1.00 92.38 96 THR A C 1
ATOM 781 O O . THR A 1 96 ? 2.551 -1.209 -10.910 1.00 92.38 96 THR A O 1
ATOM 784 N N . SER A 1 97 ? 3.688 -3.093 -11.370 1.00 91.44 97 SER A N 1
ATOM 785 C CA . SER A 1 97 ? 2.569 -4.018 -11.159 1.00 91.44 97 SER A CA 1
ATOM 786 C C . SER A 1 97 ? 2.028 -3.949 -9.729 1.00 91.44 97 SER A C 1
ATOM 788 O O . SER A 1 97 ? 0.816 -3.917 -9.526 1.00 91.44 97 SER A O 1
ATOM 790 N N . GLN A 1 98 ? 2.912 -3.841 -8.731 1.00 91.25 98 GLN A N 1
ATOM 791 C CA . GLN A 1 98 ? 2.518 -3.646 -7.332 1.00 91.25 98 GLN A CA 1
ATOM 792 C C . GLN A 1 98 ? 1.747 -2.336 -7.130 1.00 91.25 98 GLN A C 1
ATOM 794 O O . GLN A 1 98 ? 0.735 -2.329 -6.430 1.00 91.25 98 GLN A O 1
ATOM 799 N N . CYS A 1 99 ? 2.194 -1.232 -7.738 1.00 90.81 99 CYS A N 1
ATOM 800 C CA . CYS A 1 99 ? 1.506 0.056 -7.624 1.00 90.81 99 CYS A CA 1
ATOM 801 C C . CYS A 1 99 ? 0.130 0.022 -8.302 1.00 90.81 99 CYS A C 1
ATOM 803 O O . CYS A 1 99 ? -0.840 0.500 -7.720 1.00 90.81 99 CYS A O 1
ATOM 805 N N . ILE A 1 100 ? 0.021 -0.588 -9.488 1.00 91.19 100 ILE A N 1
ATOM 806 C CA . ILE A 1 100 ? -1.260 -0.779 -10.188 1.00 91.19 100 ILE A CA 1
ATOM 807 C C . ILE A 1 100 ? -2.219 -1.625 -9.344 1.00 91.19 100 ILE A C 1
ATOM 809 O O . ILE A 1 100 ? -3.366 -1.228 -9.144 1.00 91.19 100 ILE A O 1
ATOM 813 N N . GLY A 1 101 ? -1.747 -2.754 -8.806 1.00 88.75 101 GLY A N 1
ATOM 814 C CA . GLY A 1 101 ? -2.550 -3.633 -7.954 1.00 88.75 101 GLY A CA 1
ATOM 815 C C . GLY A 1 101 ? -3.036 -2.934 -6.683 1.00 88.75 101 GLY A C 1
ATOM 816 O O . GLY A 1 101 ? -4.207 -3.044 -6.329 1.00 88.75 101 GLY A O 1
ATOM 817 N N . ALA A 1 102 ? -2.173 -2.148 -6.033 1.00 87.38 102 ALA A N 1
ATOM 818 C CA . ALA A 1 102 ? -2.552 -1.366 -4.859 1.00 87.38 102 ALA A CA 1
ATOM 819 C C . ALA A 1 102 ? -3.587 -0.277 -5.191 1.00 87.38 102 ALA A C 1
ATOM 821 O O . ALA A 1 102 ? -4.558 -0.105 -4.460 1.00 87.38 102 ALA A O 1
ATOM 822 N N . LEU A 1 103 ? -3.427 0.426 -6.317 1.00 88.06 103 LEU A N 1
ATOM 823 C CA . LEU A 1 103 ? -4.400 1.419 -6.780 1.00 88.06 103 LEU A CA 1
ATOM 824 C C . LEU A 1 103 ? -5.751 0.772 -7.122 1.00 88.06 103 LEU A C 1
ATOM 826 O O . LEU A 1 103 ? -6.789 1.322 -6.758 1.00 88.06 103 LEU A O 1
ATOM 830 N N . SER A 1 104 ? -5.746 -0.406 -7.750 1.00 86.81 104 SER A N 1
ATOM 831 C CA . SER A 1 104 ? -6.959 -1.186 -8.020 1.00 86.81 104 SER A CA 1
ATOM 832 C C . SER A 1 104 ? -7.665 -1.614 -6.728 1.00 86.81 104 SER A C 1
ATOM 834 O O . SER A 1 104 ? -8.873 -1.423 -6.602 1.00 86.81 104 SER A O 1
ATOM 836 N N . ALA A 1 105 ? -6.917 -2.084 -5.723 1.00 84.00 105 ALA A N 1
ATOM 837 C CA . ALA A 1 105 ? -7.464 -2.426 -4.407 1.00 84.00 105 ALA A CA 1
ATOM 838 C C . ALA A 1 105 ? -8.084 -1.217 -3.675 1.00 84.00 105 ALA A C 1
ATOM 840 O O . ALA A 1 105 ? -8.999 -1.380 -2.873 1.00 84.00 105 ALA A O 1
ATOM 841 N N . LEU A 1 106 ? -7.626 0.001 -3.983 1.00 82.94 106 LEU A N 1
ATOM 842 C CA . LEU A 1 106 ? -8.188 1.266 -3.493 1.00 82.94 106 LEU A CA 1
ATOM 843 C C . LEU A 1 106 ? -9.345 1.789 -4.367 1.00 82.94 106 LEU A C 1
ATOM 845 O O . LEU A 1 1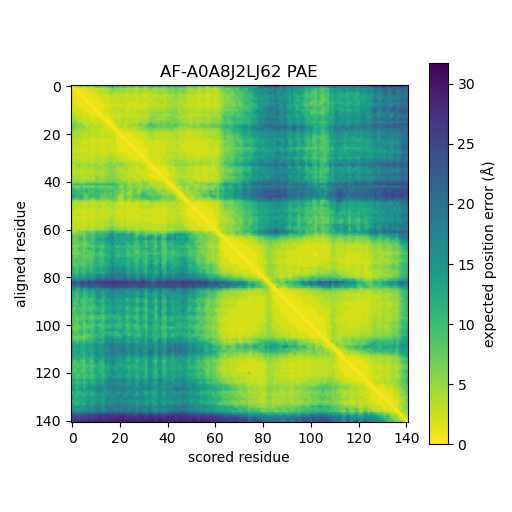06 ? -9.654 2.982 -4.329 1.00 82.94 106 LEU A O 1
ATOM 849 N N . ASN A 1 107 ? -9.964 0.929 -5.184 1.00 81.31 107 ASN A N 1
ATOM 850 C CA . ASN A 1 107 ? -11.034 1.273 -6.127 1.00 81.31 107 ASN A CA 1
ATOM 851 C C . ASN A 1 107 ? -10.664 2.417 -7.089 1.00 81.31 107 ASN A C 1
ATOM 853 O O . ASN A 1 107 ? -11.523 3.186 -7.535 1.00 81.31 107 ASN A O 1
ATOM 857 N N . ARG A 1 108 ? -9.376 2.568 -7.417 1.00 80.81 108 ARG A N 1
ATOM 858 C CA . ARG A 1 108 ? -8.964 3.353 -8.585 1.00 80.81 108 ARG A CA 1
ATOM 859 C C . ARG A 1 108 ? -9.059 2.444 -9.803 1.00 80.81 108 ARG A C 1
ATOM 861 O O . ARG A 1 108 ? -8.844 1.245 -9.687 1.00 80.81 108 ARG A O 1
ATOM 868 N N . ASN A 1 109 ? -9.382 3.019 -10.958 1.00 79.38 109 ASN A N 1
ATOM 869 C CA . ASN A 1 109 ? -9.477 2.296 -12.227 1.00 79.38 109 ASN A CA 1
ATOM 870 C C . ASN A 1 109 ? -8.182 2.512 -13.029 1.00 79.38 109 ASN A C 1
ATOM 872 O O . ASN A 1 109 ? -8.178 3.349 -13.935 1.00 79.38 109 ASN A O 1
ATOM 876 N N . PRO A 1 110 ? -7.067 1.826 -12.700 1.00 70.50 110 PRO A N 1
ATOM 877 C CA . PRO A 1 110 ? -5.797 2.023 -13.390 1.00 70.50 110 PRO A CA 1
ATOM 878 C C . PRO A 1 110 ? -5.839 1.565 -14.851 1.00 70.50 110 PRO A C 1
ATOM 880 O O . PRO A 1 110 ? -5.011 2.018 -15.633 1.00 70.50 110 PRO A O 1
ATOM 883 N N . GLU A 1 111 ? -6.818 0.739 -15.240 1.00 73.19 111 GLU A N 1
ATOM 884 C CA . GLU A 1 111 ? -7.024 0.306 -16.631 1.00 73.19 111 GLU A CA 1
ATOM 885 C C . GLU A 1 111 ? -7.209 1.492 -17.588 1.00 73.19 111 GLU A C 1
ATOM 887 O O . GLU A 1 111 ? -6.710 1.472 -18.711 1.00 73.19 111 GLU A O 1
ATOM 892 N N . ASN A 1 112 ? -7.828 2.577 -17.113 1.00 81.19 112 ASN A N 1
ATOM 893 C CA . ASN A 1 112 ? -8.019 3.800 -17.895 1.00 81.19 112 ASN A CA 1
ATOM 894 C C . ASN A 1 112 ? -6.726 4.612 -18.080 1.00 81.19 112 ASN A C 1
ATOM 896 O O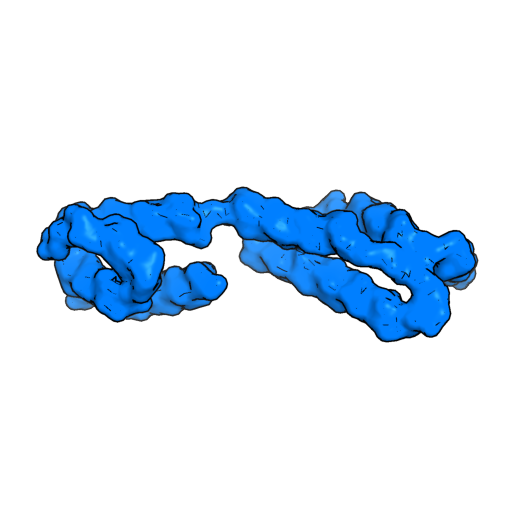 . ASN A 1 112 ? -6.723 5.605 -18.805 1.00 81.19 112 ASN A O 1
ATOM 900 N N . TRP A 1 113 ? -5.641 4.246 -17.395 1.00 83.50 113 TRP A N 1
ATOM 901 C CA . TRP A 1 113 ? -4.358 4.949 -17.428 1.00 83.50 113 TRP A CA 1
ATOM 902 C C . TRP A 1 113 ? -3.253 4.116 -18.069 1.00 83.50 113 TRP A C 1
ATOM 904 O O . TRP A 1 113 ? -2.095 4.522 -18.003 1.00 83.50 113 TRP A O 1
ATOM 914 N N . ASN A 1 114 ? -3.584 2.980 -18.690 1.00 84.88 114 ASN A N 1
ATOM 915 C CA . ASN A 1 114 ? -2.597 2.075 -19.276 1.00 84.88 114 ASN A CA 1
ATOM 916 C C . ASN A 1 114 ? -1.618 2.805 -20.204 1.00 84.88 114 ASN A C 1
ATOM 918 O O . ASN A 1 114 ? -0.413 2.684 -20.005 1.00 84.88 114 ASN A O 1
ATOM 922 N N . ASP A 1 115 ? -2.103 3.637 -21.127 1.00 86.50 115 ASP A N 1
ATOM 923 C CA . ASP A 1 115 ? -1.235 4.378 -22.055 1.00 86.50 115 ASP A CA 1
ATOM 924 C C . ASP A 1 115 ? -0.290 5.346 -21.330 1.00 86.50 115 ASP A C 1
ATOM 926 O O . ASP A 1 115 ? 0.891 5.456 -21.663 1.00 86.50 115 ASP A O 1
ATOM 930 N N . ILE A 1 116 ? -0.787 6.017 -20.286 1.00 89.88 116 ILE A N 1
ATOM 931 C CA . ILE A 1 116 ? 0.006 6.940 -19.464 1.00 89.88 116 ILE A CA 1
ATOM 932 C C . ILE A 1 116 ? 1.084 6.167 -18.702 1.00 89.88 116 ILE A C 1
ATOM 934 O O . ILE A 1 116 ? 2.237 6.595 -18.650 1.00 89.88 116 ILE A O 1
ATOM 938 N N . ILE A 1 117 ? 0.724 5.028 -18.112 1.00 89.69 117 ILE A N 1
ATOM 939 C CA . ILE A 1 117 ? 1.644 4.195 -17.337 1.00 89.69 117 ILE A CA 1
ATOM 940 C C . ILE A 1 117 ? 2.718 3.609 -18.253 1.00 89.69 117 ILE A C 1
ATOM 942 O O . ILE A 1 117 ? 3.900 3.690 -17.920 1.00 89.69 117 ILE A O 1
ATOM 946 N N . VAL A 1 118 ? 2.332 3.085 -19.418 1.00 89.12 118 VAL A N 1
ATOM 947 C CA . VAL A 1 118 ? 3.267 2.588 -20.433 1.00 89.12 118 VAL A CA 1
ATOM 948 C C . VAL A 1 118 ? 4.221 3.703 -20.840 1.00 89.12 118 VAL A C 1
ATOM 950 O O . VAL A 1 118 ? 5.431 3.519 -20.741 1.00 89.12 118 VAL A O 1
ATOM 953 N N . TYR A 1 119 ? 3.712 4.890 -21.184 1.00 89.88 119 TYR A N 1
ATOM 954 C CA . TYR A 1 119 ? 4.556 6.033 -21.526 1.00 89.88 119 TYR A CA 1
ATOM 955 C C . TYR A 1 119 ? 5.553 6.384 -20.411 1.00 89.88 119 TYR A C 1
ATOM 957 O O . TYR A 1 119 ? 6.742 6.557 -20.678 1.00 89.88 119 TYR A O 1
ATOM 965 N N . LEU A 1 120 ? 5.106 6.443 -19.153 1.00 89.81 120 LEU A N 1
ATOM 966 C CA . LEU A 1 120 ? 5.979 6.713 -18.008 1.00 89.81 120 LEU A CA 1
ATOM 967 C C . LEU A 1 120 ? 7.065 5.649 -17.845 1.00 89.81 120 LEU A C 1
ATOM 969 O O . LEU A 1 120 ? 8.205 6.001 -17.548 1.00 89.81 120 LEU A O 1
ATOM 973 N N . MET A 1 121 ? 6.734 4.373 -18.055 1.00 89.56 121 MET A N 1
ATOM 974 C CA . MET A 1 121 ? 7.706 3.284 -17.975 1.00 89.56 121 MET A CA 1
ATOM 975 C C . MET A 1 121 ? 8.717 3.346 -19.110 1.00 89.56 121 MET A C 1
ATOM 977 O O . MET A 1 121 ? 9.909 3.194 -18.855 1.00 89.56 121 MET A O 1
ATOM 981 N N . LEU A 1 122 ? 8.287 3.676 -20.331 1.00 88.31 122 LEU A N 1
ATOM 982 C CA . LEU A 1 122 ? 9.205 3.893 -21.448 1.00 88.31 122 LEU A CA 1
ATOM 983 C C . LEU A 1 122 ? 10.213 4.990 -21.131 1.00 88.31 122 LEU A C 1
ATOM 985 O O . LEU A 1 122 ? 11.387 4.814 -21.431 1.00 88.31 122 LEU A O 1
ATOM 989 N N . GLN A 1 123 ? 9.798 6.080 -20.473 1.00 89.31 123 GLN A N 1
ATOM 990 C CA . GLN A 1 123 ? 10.715 7.151 -20.060 1.00 89.31 123 GLN A CA 1
ATOM 991 C C . GLN A 1 123 ? 11.789 6.697 -19.062 1.00 89.31 123 GLN A C 1
ATOM 993 O O . GLN A 1 123 ? 12.820 7.359 -18.955 1.00 89.31 123 GLN A O 1
ATOM 998 N N . LYS A 1 124 ? 11.576 5.581 -18.354 1.00 88.44 124 LYS A N 1
ATOM 999 C CA . LYS A 1 124 ? 12.572 4.983 -17.455 1.00 88.44 124 LYS A CA 1
ATOM 1000 C C . LYS A 1 124 ? 13.545 4.056 -18.169 1.00 88.44 124 LYS A C 1
ATOM 1002 O O . LYS A 1 124 ? 14.569 3.734 -17.579 1.00 88.44 124 LYS A O 1
ATOM 1007 N N . LEU A 1 125 ? 13.250 3.637 -19.396 1.00 87.75 125 LEU A N 1
ATOM 1008 C CA . LEU A 1 125 ? 14.122 2.783 -20.196 1.00 87.75 125 LEU A CA 1
ATOM 1009 C C . LEU A 1 125 ? 15.145 3.614 -20.972 1.00 87.75 125 LEU A C 1
ATOM 1011 O O . LEU A 1 125 ? 14.839 4.706 -21.474 1.00 87.75 125 LEU A O 1
ATOM 1015 N N . ASP A 1 126 ? 16.342 3.054 -21.114 1.00 86.56 126 ASP A N 1
ATOM 1016 C CA . ASP A 1 126 ? 17.377 3.551 -22.009 1.00 86.56 126 ASP A CA 1
ATOM 1017 C C . ASP A 1 126 ? 16.949 3.476 -23.489 1.00 86.56 126 ASP A C 1
ATOM 1019 O O . ASP A 1 126 ? 15.953 2.843 -23.861 1.00 86.56 126 ASP A O 1
ATOM 1023 N N . ALA A 1 127 ? 17.697 4.174 -24.345 1.00 84.31 127 ALA A N 1
ATOM 1024 C CA . ALA A 1 127 ? 17.358 4.323 -25.756 1.00 84.31 127 ALA A CA 1
ATOM 1025 C C . ALA A 1 127 ? 17.345 2.984 -26.511 1.00 84.31 127 ALA A C 1
ATOM 1027 O O . ALA A 1 127 ? 16.474 2.779 -27.361 1.00 84.31 127 ALA A O 1
ATOM 1028 N N . ASP A 1 128 ? 18.260 2.068 -26.180 1.00 84.88 128 ASP A N 1
ATOM 1029 C CA . ASP A 1 128 ? 18.385 0.786 -26.870 1.00 84.88 128 ASP A CA 1
ATOM 1030 C C . ASP A 1 128 ? 17.228 -0.141 -26.497 1.00 84.88 128 ASP A C 1
ATOM 1032 O O . ASP A 1 128 ? 16.552 -0.674 -27.382 1.00 84.88 128 ASP A O 1
ATOM 1036 N N . THR A 1 129 ? 16.913 -0.258 -25.203 1.00 84.62 129 THR A N 1
ATOM 1037 C CA . THR A 1 129 ? 15.764 -1.056 -24.743 1.00 84.62 129 THR A CA 1
ATOM 1038 C C . THR A 1 129 ? 14.445 -0.525 -25.305 1.00 84.62 129 THR A C 1
ATOM 1040 O O . THR A 1 129 ? 13.592 -1.305 -25.734 1.00 84.62 129 THR A O 1
ATOM 1043 N N . ARG A 1 130 ? 14.275 0.802 -25.373 1.00 84.75 130 ARG A N 1
ATOM 1044 C CA . ARG A 1 130 ? 13.077 1.417 -25.963 1.00 84.75 130 ARG A CA 1
ATOM 1045 C C . ARG A 1 130 ? 12.944 1.096 -2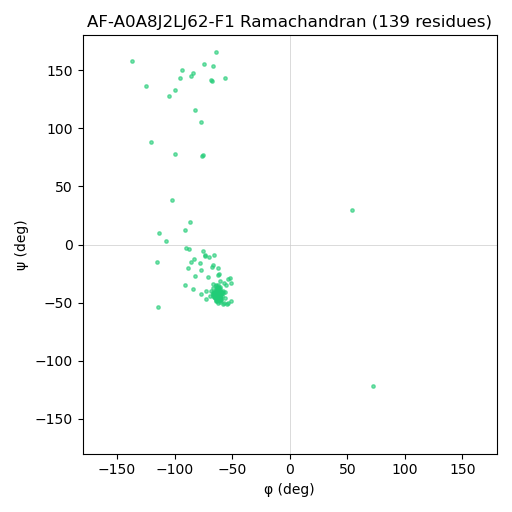7.448 1.00 84.75 130 ARG A C 1
ATOM 1047 O O . ARG A 1 130 ? 11.859 0.743 -27.898 1.00 84.75 130 ARG A O 1
ATOM 1054 N N . ARG A 1 131 ? 14.047 1.163 -28.199 1.00 84.94 131 ARG A N 1
ATOM 1055 C CA . ARG A 1 131 ? 14.075 0.798 -29.621 1.00 84.94 131 ARG A CA 1
ATOM 1056 C C . ARG A 1 131 ? 13.695 -0.669 -29.830 1.00 84.94 131 ARG A C 1
ATOM 1058 O O . ARG A 1 131 ? 12.914 -0.967 -30.728 1.00 84.94 131 ARG A O 1
ATOM 1065 N N . LEU A 1 132 ? 14.230 -1.576 -29.010 1.00 84.94 132 LEU A N 1
ATOM 1066 C CA . LEU A 1 132 ? 13.906 -3.006 -29.073 1.00 84.94 132 LEU A CA 1
ATOM 1067 C C . LEU A 1 132 ? 12.430 -3.280 -28.760 1.00 84.94 132 LEU A C 1
ATOM 1069 O O . LEU A 1 132 ? 11.820 -4.134 -29.401 1.00 84.94 132 LEU A O 1
ATOM 1073 N N . TRP A 1 133 ? 11.849 -2.543 -27.812 1.00 84.44 133 TRP A N 1
ATOM 1074 C CA . TRP A 1 133 ? 10.428 -2.649 -27.492 1.00 84.44 133 TRP A CA 1
ATOM 1075 C C . TRP A 1 133 ? 9.539 -2.247 -28.675 1.00 84.44 133 TRP A C 1
ATOM 1077 O O . TRP A 1 133 ? 8.663 -3.028 -29.040 1.00 84.44 133 TRP A O 1
ATOM 1087 N N . GLU A 1 134 ? 9.807 -1.11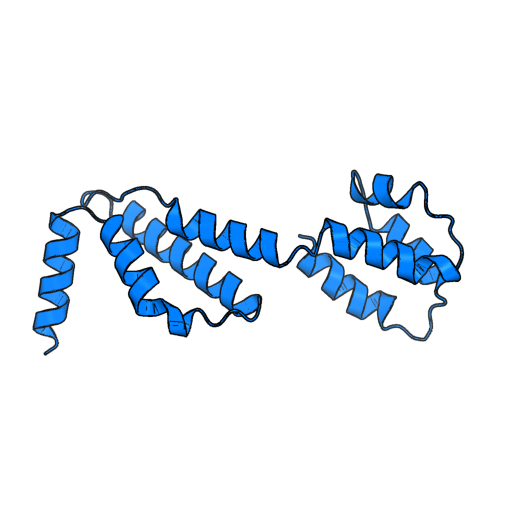1 -29.326 1.00 84.94 134 GLU A N 1
ATOM 1088 C CA . GLU A 1 134 ? 9.050 -0.672 -30.514 1.00 84.94 134 GLU A CA 1
ATOM 1089 C C . GLU A 1 134 ? 9.114 -1.708 -31.649 1.00 84.94 134 GLU A C 1
ATOM 1091 O O . GLU A 1 134 ? 8.090 -2.086 -32.214 1.00 84.94 134 GLU A O 1
ATOM 1096 N N . ILE A 1 135 ? 10.304 -2.261 -31.919 1.00 87.06 135 ILE A N 1
ATOM 1097 C CA . ILE A 1 135 ? 10.480 -3.321 -32.927 1.00 87.06 135 ILE A CA 1
ATOM 1098 C C . ILE A 1 135 ? 9.634 -4.557 -32.575 1.00 87.06 135 ILE A C 1
ATOM 1100 O O . ILE A 1 135 ? 8.992 -5.137 -33.446 1.00 87.06 135 ILE A O 1
ATOM 1104 N N . SER A 1 136 ? 9.582 -4.940 -31.294 1.00 85.25 136 SER A N 1
ATOM 1105 C CA . SER A 1 136 ? 8.792 -6.096 -30.841 1.00 85.25 136 SER A CA 1
ATOM 1106 C C . SER A 1 136 ? 7.272 -5.909 -30.954 1.00 85.25 136 SER A C 1
ATOM 1108 O O . SER A 1 136 ? 6.528 -6.893 -30.911 1.00 85.25 136 SER A O 1
ATOM 1110 N N . LEU A 1 137 ? 6.801 -4.660 -31.057 1.00 81.88 137 LEU A N 1
ATOM 1111 C CA . LEU A 1 137 ? 5.394 -4.332 -31.280 1.00 81.88 137 LEU A CA 1
ATOM 1112 C C . LEU A 1 137 ? 5.031 -4.377 -32.762 1.00 81.88 137 LEU A C 1
ATOM 1114 O O . LEU A 1 137 ? 3.941 -4.837 -33.098 1.00 81.88 137 LEU A O 1
ATOM 1118 N N . ASP A 1 138 ? 5.932 -3.927 -33.637 1.00 72.31 138 ASP A N 1
ATOM 1119 C CA . ASP A 1 138 ? 5.708 -3.960 -35.083 1.00 72.31 138 ASP A CA 1
ATOM 1120 C C . ASP A 1 138 ? 5.759 -5.385 -35.654 1.00 72.31 138 ASP A C 1
ATOM 1122 O O . ASP A 1 138 ? 5.014 -5.679 -36.583 1.00 72.31 138 ASP A O 1
ATOM 1126 N N . ASP A 1 139 ? 6.508 -6.305 -35.035 1.00 59.22 139 ASP A N 1
ATOM 1127 C CA . ASP A 1 139 ? 6.497 -7.743 -35.372 1.00 59.22 139 ASP A CA 1
ATOM 1128 C C . ASP A 1 139 ? 5.147 -8.442 -35.076 1.00 59.22 139 ASP A C 1
ATOM 1130 O O . ASP A 1 139 ? 4.949 -9.607 -35.425 1.00 59.22 139 ASP A O 1
ATOM 1134 N N . LYS A 1 140 ? 4.214 -7.759 -34.397 1.00 53.50 140 LYS A N 1
ATOM 1135 C CA . LYS A 1 140 ? 2.884 -8.279 -34.030 1.00 53.50 140 LYS A CA 1
ATOM 1136 C C . LYS A 1 140 ? 1.728 -7.666 -34.830 1.00 53.50 140 LYS A C 1
ATOM 1138 O O . LYS A 1 140 ? 0.576 -7.981 -34.522 1.00 53.50 140 LYS A O 1
ATOM 1143 N N . LYS A 1 141 ? 2.010 -6.794 -35.803 1.00 43.38 141 LYS A N 1
ATOM 1144 C CA . LYS A 1 141 ? 1.023 -6.296 -36.779 1.00 43.38 141 LYS A CA 1
ATOM 1145 C C . LYS A 1 141 ? 0.973 -7.195 -38.006 1.00 43.38 141 LYS A C 1
ATOM 1147 O O . LYS A 1 141 ? -0.154 -7.377 -38.515 1.00 43.38 141 LYS A O 1
#

Secondary structure (DSSP, 8-state):
-HHHHHHHHIIIIIT-TTS-HHHHHHHHHHH--THHHHHHHTS-S-GGGHHHHHHHHHHHH--HHHHHHHHHHHHHTPPPB-TT-HHHHHHHHHHHHHHHHHHHHTT--GGGGHHHHHHHHHHHB-HHHHHHHHHHHHTT-

InterPro domains:
  IPR005312 Domain of unknown function DUF1759 [PF03564] (1-135)

Sequence (141 aa):
EWLSFYDLFKANIHANKKLEDVQKLQYLKSSVKGEAEKLLSTVQVIGTNYSTALQILEERYQNEREIVFDHIKRLVTQPNVNADSAKSLRDLVDTTSQCIGALSALNRNPENWNDIIVYLMLQKLDADTRRLWEISLDDKK